Protein AF-A0A4U8Z153-F1 (afdb_monomer_lite)

Radius of gyration: 34.37 Å; chains: 1; bounding box: 46×78×87 Å

Sequence (154 aa):
MIINSCRAALLDENALLALLESGHVAGAALDVLEKEPAPLLGHPNVVCTPHLGASTKEAQENVALQIAEQMSDYLMRDAISNAVNFPLDHRGGSAEAEALHRPRRPPRLLRRAADRQQYQESVDHLRGRSRRAQDQGADGFYDRRAAAPTARRR

InterPro domains:
  IPR006140 D-isomer specific 2-hydroxyacid dehydrogenase, NAD-binding domain [PF02826] (1-53)
  IPR036291 NAD(P)-binding domain superfamily [SSF51735] (2-87)

pLDDT: mean 73.77, std 23.35, range [29.92, 98.0]

Structure (mmCIF, N/CA/C/O backbone):
data_AF-A0A4U8Z153-F1
#
_entry.id   AF-A0A4U8Z153-F1
#
loop_
_atom_site.group_PDB
_atom_site.id
_atom_site.type_symbol
_atom_site.label_atom_id
_atom_site.label_alt_id
_atom_site.label_comp_id
_atom_site.label_asym_id
_atom_site.label_entity_id
_atom_site.label_seq_id
_atom_site.pdbx_PDB_ins_code
_atom_site.Cartn_x
_atom_site.Cartn_y
_atom_site.Cartn_z
_atom_site.occupancy
_atom_site.B_iso_or_equiv
_atom_site.auth_seq_id
_atom_site.auth_comp_id
_atom_site.auth_asym_id
_atom_site.auth_atom_id
_atom_site.pdbx_PDB_model_num
ATOM 1 N N . MET A 1 1 ? -9.708 -9.600 12.885 1.00 90.50 1 MET A N 1
ATOM 2 C CA . MET A 1 1 ? -8.860 -8.428 12.580 1.00 90.50 1 MET A CA 1
ATOM 3 C C . MET A 1 1 ? -8.786 -8.278 11.072 1.00 90.50 1 MET A C 1
ATOM 5 O O . MET A 1 1 ? -8.747 -9.304 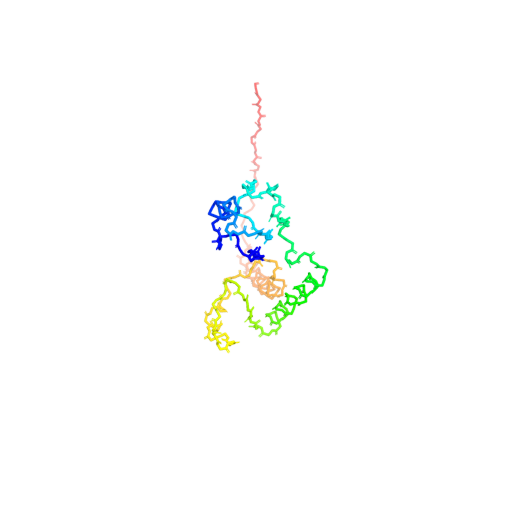10.402 1.00 90.50 1 MET A O 1
ATOM 9 N N . ILE A 1 2 ? -8.794 -7.050 10.556 1.00 96.88 2 ILE A N 1
ATOM 10 C CA . ILE A 1 2 ? -8.706 -6.748 9.116 1.00 96.88 2 ILE A CA 1
ATOM 11 C C . ILE A 1 2 ? -7.402 -5.993 8.833 1.00 96.88 2 ILE A C 1
ATOM 13 O O . ILE A 1 2 ? -7.025 -5.119 9.606 1.00 96.88 2 ILE A O 1
ATOM 17 N N . ILE A 1 3 ? -6.709 -6.328 7.742 1.00 96.81 3 ILE A N 1
ATOM 18 C CA . ILE A 1 3 ? -5.484 -5.637 7.315 1.00 96.81 3 ILE A CA 1
ATOM 19 C C . ILE A 1 3 ? -5.634 -5.246 5.846 1.00 96.81 3 ILE A C 1
ATOM 21 O O . ILE A 1 3 ? -5.916 -6.113 5.020 1.00 96.81 3 ILE A O 1
ATOM 25 N N . ASN A 1 4 ? -5.427 -3.970 5.514 1.00 95.88 4 ASN A N 1
ATOM 26 C CA . ASN A 1 4 ? -5.398 -3.502 4.128 1.00 95.88 4 ASN A CA 1
ATOM 27 C C . ASN A 1 4 ? -4.184 -2.602 3.881 1.00 95.88 4 ASN A C 1
ATOM 29 O O . ASN A 1 4 ? -4.104 -1.490 4.397 1.00 95.88 4 ASN A O 1
ATOM 33 N N . SER A 1 5 ? -3.264 -3.084 3.046 1.00 95.31 5 SER A N 1
ATOM 34 C CA . SER A 1 5 ? -2.086 -2.340 2.577 1.00 95.31 5 SER A CA 1
ATOM 35 C C . SER A 1 5 ? -2.029 -2.279 1.044 1.00 95.31 5 SER A C 1
ATOM 37 O O . SER A 1 5 ? -0.973 -2.113 0.446 1.00 95.31 5 SER A O 1
ATOM 39 N N . CYS A 1 6 ? -3.174 -2.474 0.383 1.00 93.81 6 CYS A N 1
ATOM 40 C CA . CYS A 1 6 ? -3.254 -2.570 -1.070 1.00 93.81 6 CYS A CA 1
ATOM 41 C C . CYS A 1 6 ? -3.888 -1.318 -1.682 1.00 93.81 6 CYS A C 1
ATOM 43 O O . CYS A 1 6 ? -3.192 -0.405 -2.111 1.00 93.81 6 CYS A O 1
ATOM 45 N N . ARG A 1 7 ? -5.223 -1.271 -1.762 1.00 94.44 7 ARG A N 1
ATOM 46 C CA . ARG A 1 7 ? -5.977 -0.143 -2.330 1.00 94.44 7 ARG A CA 1
ATOM 47 C C . ARG A 1 7 ? -7.111 0.229 -1.388 1.00 94.44 7 ARG A C 1
ATOM 49 O O . ARG A 1 7 ? -7.781 -0.660 -0.865 1.00 94.44 7 ARG A O 1
ATOM 56 N N . ALA A 1 8 ? -7.346 1.527 -1.223 1.00 92.56 8 ALA A N 1
ATOM 57 C CA . ALA A 1 8 ? -8.393 2.035 -0.342 1.00 92.56 8 ALA A CA 1
ATOM 58 C C . ALA A 1 8 ? -9.790 1.531 -0.739 1.00 92.56 8 ALA A C 1
ATOM 60 O O . ALA A 1 8 ? -10.495 0.960 0.082 1.00 92.56 8 ALA A O 1
ATOM 61 N N . ALA A 1 9 ? -10.121 1.597 -2.032 1.00 93.19 9 ALA A N 1
ATOM 62 C CA . ALA A 1 9 ? -11.432 1.225 -2.577 1.00 93.19 9 ALA A CA 1
ATOM 63 C C . ALA A 1 9 ? -11.830 -0.262 -2.417 1.00 93.19 9 ALA A C 1
ATOM 65 O O . ALA A 1 9 ? -12.896 -0.665 -2.871 1.00 93.19 9 ALA A O 1
ATOM 66 N N . LEU A 1 10 ? -10.975 -1.106 -1.827 1.00 94.31 10 LEU A N 1
ATOM 67 C CA . LEU A 1 10 ? -11.304 -2.506 -1.533 1.00 94.31 10 LEU A CA 1
ATOM 68 C C . LEU A 1 10 ? -12.152 -2.665 -0.266 1.00 94.31 10 LEU A C 1
ATOM 70 O O . LEU A 1 10 ? -12.644 -3.762 -0.007 1.00 94.31 10 LEU A O 1
ATOM 74 N N . LEU A 1 11 ? -12.279 -1.611 0.540 1.00 92.75 11 LEU A N 1
ATOM 75 C CA . LEU A 1 11 ? -12.916 -1.664 1.845 1.00 92.75 11 LEU A CA 1
ATOM 76 C C . LEU A 1 11 ? -13.878 -0.487 2.028 1.00 92.75 11 LEU A C 1
ATOM 78 O O . LEU A 1 11 ? -13.516 0.654 1.773 1.00 92.75 11 LEU A O 1
ATOM 82 N N . ASP A 1 12 ? -15.085 -0.771 2.519 1.00 94.31 12 ASP A N 1
ATOM 83 C CA . ASP A 1 12 ? -16.009 0.257 3.002 1.00 94.31 12 ASP A CA 1
ATOM 84 C C . ASP A 1 12 ? -15.617 0.650 4.435 1.00 94.31 12 ASP A C 1
ATOM 86 O O . ASP A 1 12 ? -15.795 -0.116 5.388 1.00 94.31 12 ASP A O 1
ATOM 90 N N . GLU A 1 13 ? -15.047 1.846 4.579 1.00 93.94 13 GLU A N 1
ATOM 91 C CA . GLU A 1 13 ? -14.543 2.359 5.855 1.00 93.94 13 GLU A CA 1
ATOM 92 C C . GLU A 1 13 ? -15.657 2.601 6.886 1.00 93.94 13 GLU A C 1
ATOM 94 O O . GLU A 1 13 ? -15.434 2.408 8.083 1.00 93.94 13 GLU A O 1
ATOM 99 N N . ASN A 1 14 ? -16.869 2.957 6.445 1.00 94.06 14 ASN A N 1
ATOM 100 C CA . ASN A 1 14 ? -18.003 3.176 7.346 1.00 94.06 14 ASN A CA 1
ATOM 101 C C . ASN A 1 14 ? -18.540 1.845 7.873 1.00 94.06 14 ASN A C 1
ATOM 103 O O . ASN A 1 14 ? -18.844 1.716 9.061 1.00 94.06 14 ASN A O 1
ATOM 107 N N . ALA A 1 15 ? -18.620 0.835 7.003 1.00 95.88 15 ALA A N 1
ATOM 108 C CA . ALA A 1 15 ? -18.993 -0.513 7.416 1.00 95.88 15 ALA A CA 1
ATOM 109 C C . ALA A 1 15 ? -17.963 -1.093 8.395 1.00 95.88 15 ALA A C 1
ATOM 111 O O . ALA A 1 15 ? -18.336 -1.678 9.413 1.00 95.88 15 ALA A O 1
ATOM 112 N N . LEU A 1 16 ? -16.667 -0.894 8.129 1.00 96.12 16 LEU A N 1
ATOM 113 C CA . LEU A 1 16 ? -15.609 -1.317 9.043 1.00 96.12 16 LEU A CA 1
ATOM 114 C C . LEU A 1 16 ? -15.722 -0.625 10.406 1.00 96.12 16 LEU A C 1
ATOM 116 O O . LEU A 1 16 ? -15.599 -1.302 11.426 1.00 96.12 16 LEU A O 1
ATOM 120 N N . LEU A 1 17 ? -15.991 0.683 10.438 1.00 95.94 17 LEU A N 1
ATOM 121 C CA . LEU A 1 17 ? -16.200 1.419 11.686 1.00 95.94 17 LEU A CA 1
ATOM 122 C C . LEU A 1 17 ? -17.353 0.818 12.503 1.00 95.94 17 LEU A C 1
ATOM 124 O O . LEU A 1 17 ? -17.160 0.479 13.667 1.00 95.94 17 LEU A O 1
ATOM 128 N N . ALA A 1 18 ? -18.512 0.581 11.882 1.00 96.94 18 ALA A N 1
ATOM 129 C CA . ALA A 1 18 ? -19.660 -0.022 12.564 1.00 96.94 18 ALA A CA 1
ATOM 130 C C . ALA A 1 18 ? -19.351 -1.431 13.116 1.00 96.94 18 ALA A C 1
ATOM 132 O O . ALA A 1 18 ? -19.807 -1.821 14.197 1.00 96.94 18 ALA A O 1
ATOM 133 N N . LEU A 1 19 ? -18.550 -2.218 12.394 1.00 97.56 19 LEU A N 1
ATOM 134 C CA . LEU A 1 19 ? -18.123 -3.547 12.839 1.00 97.56 19 LEU A CA 1
ATOM 135 C C . LEU A 1 19 ? -17.094 -3.499 13.977 1.00 97.56 19 LEU A C 1
ATOM 137 O O . LEU A 1 19 ? -17.079 -4.402 14.815 1.00 97.56 19 LEU A O 1
ATOM 141 N N . LEU A 1 20 ? -16.250 -2.468 14.020 1.00 97.31 20 LEU A N 1
ATOM 142 C CA . LEU A 1 20 ? -15.328 -2.216 15.129 1.00 97.31 20 LEU A CA 1
ATOM 143 C C . LEU A 1 20 ? -16.091 -1.791 16.389 1.00 97.31 20 LEU A C 1
ATOM 145 O O . LEU A 1 20 ? -15.850 -2.340 17.462 1.00 97.31 20 LEU A O 1
ATOM 149 N N . GLU A 1 21 ? -17.045 -0.871 16.252 1.00 96.31 21 GLU A N 1
ATOM 150 C CA . GLU A 1 21 ? -17.855 -0.358 17.364 1.00 96.31 21 GLU A CA 1
ATOM 151 C C . GLU A 1 21 ? -18.782 -1.425 17.958 1.00 96.31 21 GLU A C 1
ATOM 153 O O . GLU A 1 21 ? -18.932 -1.516 19.176 1.00 96.31 21 GLU A O 1
ATOM 158 N N . SER A 1 22 ? -19.363 -2.285 17.116 1.00 97.56 22 SER A N 1
ATOM 159 C CA . SER A 1 22 ? -20.161 -3.435 17.574 1.00 97.56 22 SER A CA 1
ATOM 160 C C . SER A 1 22 ? -19.321 -4.567 18.179 1.00 97.56 22 SER A C 1
ATOM 162 O O . SER A 1 22 ? -19.880 -5.527 18.710 1.00 97.56 22 SER A O 1
ATOM 164 N N . GLY A 1 23 ? -17.989 -4.490 18.092 1.00 96.25 23 GLY A N 1
ATOM 165 C CA . GLY A 1 23 ? -17.069 -5.523 18.568 1.00 96.25 23 GLY A CA 1
ATOM 166 C C . GLY A 1 23 ? -17.021 -6.784 17.698 1.00 96.25 23 GLY A C 1
ATOM 167 O O . GLY A 1 23 ? -16.337 -7.742 18.058 1.00 96.25 23 GLY A O 1
ATOM 168 N N . HIS A 1 24 ? -17.706 -6.805 16.549 1.00 97.81 24 HIS A N 1
ATOM 169 C CA . HIS A 1 24 ? -17.638 -7.919 15.597 1.00 97.81 24 HIS A CA 1
ATOM 170 C C . HIS A 1 24 ? -16.232 -8.055 14.995 1.00 97.81 24 HIS A C 1
ATOM 172 O O . HIS A 1 24 ? -15.717 -9.158 14.804 1.00 97.81 24 HIS A O 1
ATOM 178 N N . VAL A 1 25 ? -15.582 -6.919 14.729 1.00 97.56 25 VAL A N 1
ATOM 179 C CA . VAL A 1 25 ? -14.178 -6.849 14.331 1.00 97.56 25 VAL A CA 1
ATOM 180 C C . VAL A 1 25 ? -13.364 -6.356 15.520 1.00 97.56 25 VAL A C 1
ATOM 182 O O . VAL A 1 25 ? -13.524 -5.237 15.982 1.00 97.56 25 VAL A O 1
ATOM 185 N N . ALA A 1 26 ? -12.433 -7.187 15.988 1.00 97.00 26 ALA A N 1
ATOM 186 C CA . ALA A 1 26 ? -11.585 -6.851 17.135 1.00 97.00 26 ALA A CA 1
ATOM 187 C C . ALA A 1 26 ? -10.549 -5.736 16.862 1.00 97.00 26 ALA A C 1
ATOM 189 O O . ALA A 1 26 ? -9.965 -5.207 17.800 1.00 97.00 26 ALA A O 1
ATOM 190 N N . GLY A 1 27 ? -10.285 -5.399 15.596 1.00 97.81 27 GLY A N 1
ATOM 191 C CA . GLY A 1 27 ? -9.325 -4.358 15.217 1.00 97.81 27 GLY A CA 1
ATOM 192 C C . GLY A 1 27 ? -8.994 -4.336 13.726 1.00 97.81 27 GLY A C 1
ATOM 193 O O . GLY A 1 27 ? -9.313 -5.290 12.997 1.00 97.81 27 GLY A O 1
ATOM 194 N N . ALA A 1 28 ? -8.336 -3.263 13.284 1.00 97.69 28 ALA A N 1
ATOM 195 C CA . ALA A 1 28 ? -7.894 -3.089 11.903 1.00 97.69 28 ALA A CA 1
ATOM 196 C C . ALA A 1 28 ? -6.507 -2.431 11.781 1.00 97.69 28 ALA A C 1
ATOM 198 O O . ALA A 1 28 ? -6.116 -1.626 12.621 1.00 97.69 28 ALA A O 1
ATOM 199 N N . ALA A 1 29 ? -5.776 -2.762 10.715 1.00 96.75 29 ALA A N 1
ATOM 200 C CA . ALA A 1 29 ? -4.537 -2.092 10.324 1.00 96.75 29 ALA A CA 1
ATOM 201 C C . ALA A 1 29 ? -4.628 -1.641 8.858 1.00 96.75 29 ALA A C 1
ATOM 203 O O . ALA A 1 29 ? -4.816 -2.476 7.970 1.00 96.75 29 ALA A O 1
ATOM 204 N N . LEU A 1 30 ? -4.531 -0.336 8.606 1.00 95.50 30 LEU A N 1
ATOM 205 C CA . LEU A 1 30 ? -4.799 0.269 7.299 1.00 95.50 30 LEU A CA 1
ATOM 206 C C . LEU A 1 30 ? -3.629 1.159 6.865 1.00 95.50 30 LEU A C 1
ATOM 208 O O . LEU A 1 30 ? -3.280 2.107 7.559 1.00 95.50 30 LEU A O 1
ATOM 212 N N . ASP A 1 31 ? -3.039 0.875 5.708 1.00 95.06 31 ASP A N 1
ATOM 213 C CA . ASP A 1 31 ? -2.003 1.731 5.100 1.00 95.06 31 ASP A CA 1
ATOM 214 C C . ASP A 1 31 ? -2.578 2.677 4.035 1.00 95.06 31 ASP A C 1
ATOM 216 O O . ASP A 1 31 ? -1.939 3.633 3.610 1.00 95.06 31 ASP A O 1
ATOM 220 N N . VAL A 1 32 ? -3.795 2.390 3.574 1.00 93.88 32 VAL A N 1
ATOM 221 C CA . VAL A 1 32 ? -4.476 3.111 2.500 1.00 93.88 32 VAL A CA 1
ATOM 222 C C . VAL A 1 32 ? -5.878 3.495 2.957 1.00 93.88 32 VAL A C 1
ATOM 224 O O . VAL A 1 32 ? -6.613 2.655 3.476 1.00 93.88 32 VAL A O 1
ATOM 227 N N . LEU A 1 33 ? -6.233 4.760 2.747 1.00 92.50 33 LEU A N 1
ATOM 228 C CA . LEU A 1 33 ? -7.527 5.354 3.085 1.00 92.50 33 LEU A CA 1
ATOM 229 C C . LEU A 1 33 ? -8.089 6.056 1.846 1.00 92.50 33 LEU A C 1
ATOM 231 O O . LEU A 1 33 ? -7.328 6.564 1.019 1.00 92.50 33 LEU A O 1
ATOM 235 N N . GLU A 1 34 ? -9.408 6.051 1.673 1.00 89.19 34 GLU A N 1
ATOM 236 C CA . GLU A 1 34 ? -10.043 6.570 0.456 1.00 89.19 34 GLU A CA 1
ATOM 237 C C . GLU A 1 34 ? -10.059 8.099 0.443 1.00 89.19 34 GLU A C 1
ATOM 239 O O . GLU A 1 34 ? -9.801 8.731 -0.585 1.00 89.19 34 GLU A O 1
ATOM 244 N N . LYS A 1 35 ? -10.317 8.707 1.604 1.00 84.56 35 LYS A N 1
ATOM 245 C CA . LYS A 1 35 ? -10.304 10.156 1.785 1.00 84.56 35 LYS A CA 1
ATOM 246 C C . LYS A 1 35 ? -9.711 10.513 3.137 1.00 84.56 35 LYS A C 1
ATOM 248 O O . LYS A 1 35 ? -10.215 10.099 4.172 1.00 84.56 35 LYS A O 1
ATOM 253 N N . GLU A 1 36 ? -8.686 11.357 3.123 1.00 76.50 36 GLU A N 1
ATOM 254 C CA . GLU A 1 36 ? -8.084 11.890 4.344 1.00 76.50 36 GLU A CA 1
ATOM 255 C C . GLU A 1 36 ? -8.678 13.276 4.676 1.00 76.50 36 GLU A C 1
ATOM 257 O O . GLU A 1 36 ? -8.701 14.148 3.799 1.00 76.50 36 GLU A O 1
ATOM 262 N N . PRO A 1 37 ? -9.175 13.519 5.911 1.00 78.88 37 PRO A N 1
ATOM 263 C CA . PRO A 1 37 ? -9.200 12.611 7.064 1.00 78.88 37 PRO A CA 1
ATOM 264 C C . PRO A 1 37 ? -10.329 11.564 6.998 1.00 78.88 37 PRO A C 1
ATOM 266 O O . PRO A 1 37 ? -11.477 11.895 6.697 1.00 78.88 37 PRO A O 1
ATOM 269 N N . ALA A 1 38 ? -9.993 10.318 7.343 1.00 83.69 38 ALA A N 1
ATOM 270 C CA . ALA A 1 38 ? -10.913 9.184 7.396 1.00 83.69 38 ALA A CA 1
ATOM 271 C C . ALA A 1 38 ? -11.545 9.018 8.794 1.00 83.69 38 ALA A C 1
ATOM 273 O O . ALA A 1 38 ? -10.882 9.303 9.795 1.00 83.69 38 ALA A O 1
ATOM 274 N N . PRO A 1 39 ? -12.781 8.492 8.900 1.00 86.06 39 PRO A N 1
ATOM 275 C CA . PRO A 1 39 ? -13.483 8.311 10.177 1.00 86.06 39 PRO A CA 1
ATOM 276 C C . PRO A 1 39 ? -12.831 7.271 11.105 1.00 86.06 39 PRO A C 1
ATOM 278 O O . PRO A 1 39 ? -13.075 7.271 12.307 1.00 86.06 39 PRO A O 1
ATOM 281 N N . LEU A 1 40 ? -11.979 6.399 10.561 1.00 91.88 40 LEU A N 1
ATOM 282 C CA . LEU A 1 40 ? -11.244 5.373 11.307 1.00 91.88 40 LEU A CA 1
ATOM 283 C C . LEU A 1 40 ? -9.973 5.910 11.991 1.00 91.88 40 LEU A C 1
ATOM 285 O O . LEU A 1 40 ? -9.401 5.228 12.845 1.00 91.88 40 LEU A O 1
ATOM 289 N N . LEU A 1 41 ? -9.517 7.119 11.634 1.00 92.06 41 LEU A N 1
ATOM 290 C CA . LEU A 1 41 ? -8.331 7.727 12.237 1.00 92.06 41 LEU A CA 1
ATOM 291 C C . LEU A 1 41 ? -8.573 8.033 13.719 1.00 92.06 41 LEU A C 1
ATOM 293 O O . LEU A 1 41 ? -9.492 8.761 14.081 1.00 92.06 41 LEU A O 1
ATOM 297 N N . GLY A 1 42 ? -7.702 7.502 14.578 1.00 89.94 42 GLY A N 1
ATOM 298 C CA . GLY A 1 42 ? -7.766 7.705 16.027 1.00 89.94 42 GLY A CA 1
ATOM 299 C C . GLY A 1 42 ? -8.660 6.715 16.778 1.00 89.94 42 GLY A C 1
ATOM 300 O O . GLY A 1 42 ? -8.712 6.775 18.006 1.00 89.94 42 GLY A O 1
ATOM 301 N N . HIS A 1 43 ? -9.325 5.780 16.089 1.00 95.75 43 HIS A N 1
ATOM 302 C CA . HIS A 1 43 ? -10.051 4.704 16.761 1.00 95.75 43 HIS A CA 1
ATOM 303 C C . HIS A 1 43 ? -9.065 3.802 17.542 1.00 95.75 43 HIS A C 1
ATOM 305 O O . HIS A 1 43 ? -8.062 3.372 16.972 1.00 95.75 43 HIS A O 1
ATOM 311 N N . PRO A 1 44 ? -9.325 3.454 18.820 1.00 96.56 44 PRO A N 1
ATOM 312 C CA . PRO A 1 44 ? -8.342 2.790 19.692 1.00 96.56 44 PRO A CA 1
ATOM 313 C C . PRO A 1 44 ? -7.902 1.398 19.212 1.00 96.56 44 PRO A C 1
ATOM 315 O O . PRO A 1 44 ? -6.791 0.970 19.510 1.00 96.56 44 PRO A O 1
ATOM 318 N N . ASN A 1 45 ? -8.754 0.703 18.450 1.00 97.44 45 ASN A N 1
ATOM 319 C CA . ASN A 1 45 ? -8.452 -0.610 17.860 1.00 97.44 45 ASN A CA 1
ATOM 320 C C . ASN A 1 45 ? -8.006 -0.532 16.388 1.00 97.44 45 ASN A C 1
ATOM 322 O O . ASN A 1 45 ? -8.062 -1.538 15.676 1.00 97.44 45 ASN A O 1
ATOM 326 N N . VAL A 1 46 ? -7.629 0.655 15.902 1.00 96.94 46 VAL A N 1
ATOM 327 C CA . VAL A 1 46 ? -7.172 0.856 14.524 1.00 96.94 46 VAL A CA 1
ATOM 328 C C . VAL A 1 46 ? -5.762 1.430 14.513 1.00 96.94 46 VAL A C 1
ATOM 330 O O . VAL A 1 46 ? -5.475 2.431 15.163 1.00 96.94 46 VAL A O 1
ATOM 333 N N . VAL A 1 47 ? -4.886 0.806 13.730 1.00 96.00 47 VAL A N 1
ATOM 334 C CA . VAL A 1 47 ? -3.567 1.349 13.393 1.00 96.00 47 VAL A CA 1
ATOM 335 C C . VAL A 1 47 ? -3.606 1.827 11.949 1.00 96.00 47 VAL A C 1
ATOM 337 O O . VAL A 1 47 ? -3.889 1.034 11.053 1.00 96.00 47 VAL A O 1
ATOM 340 N N . CYS A 1 48 ? -3.296 3.101 11.720 1.00 94.25 48 CYS A N 1
ATOM 341 C CA . CYS A 1 48 ? -3.158 3.647 10.374 1.00 94.25 48 CYS A CA 1
ATOM 342 C C . CYS A 1 48 ? -1.707 4.039 10.094 1.00 94.25 48 CYS A C 1
ATOM 344 O O . CYS A 1 48 ? -1.065 4.677 10.932 1.00 94.25 48 CYS A O 1
ATOM 346 N N . THR A 1 49 ? -1.209 3.695 8.910 1.00 94.12 49 THR A N 1
ATOM 347 C CA . THR A 1 49 ? 0.084 4.154 8.390 1.00 94.12 49 THR A CA 1
ATOM 348 C C . THR A 1 49 ? -0.124 4.995 7.125 1.00 94.12 49 THR A C 1
ATOM 350 O O . THR A 1 49 ? -1.071 4.749 6.383 1.00 94.12 49 THR A O 1
ATOM 353 N N . PRO A 1 50 ? 0.706 6.027 6.881 1.00 92.56 50 PRO A N 1
ATOM 354 C CA . PRO A 1 50 ? 0.510 6.951 5.763 1.00 92.56 50 PRO A CA 1
ATOM 355 C C . PRO A 1 50 ? 1.095 6.399 4.451 1.00 92.56 50 PRO A C 1
ATOM 357 O O . PRO A 1 50 ? 2.118 6.892 3.978 1.00 92.56 50 PRO A O 1
ATOM 360 N N . HIS A 1 51 ? 0.465 5.373 3.872 1.00 92.94 51 HIS A N 1
ATOM 361 C CA . HIS A 1 51 ? 0.820 4.780 2.575 1.00 92.94 51 HIS A CA 1
ATOM 362 C C . HIS A 1 51 ? 2.316 4.438 2.449 1.00 92.94 51 HIS A C 1
ATOM 364 O O . HIS A 1 51 ? 3.036 4.901 1.560 1.00 92.94 51 HIS A O 1
ATOM 370 N N . LEU A 1 52 ? 2.801 3.629 3.387 1.00 92.88 52 LEU A N 1
ATOM 371 C CA . LEU A 1 52 ? 4.207 3.287 3.562 1.00 92.88 52 LEU A CA 1
ATOM 372 C C . LEU A 1 52 ? 4.602 1.925 2.983 1.00 92.88 52 LEU A C 1
ATOM 374 O O . LEU A 1 52 ? 5.776 1.569 3.079 1.00 92.88 52 LEU A O 1
ATOM 378 N N . GLY A 1 53 ? 3.686 1.178 2.357 1.00 87.75 53 GLY A N 1
ATOM 379 C CA . GLY A 1 53 ? 3.941 -0.188 1.878 1.00 87.75 53 GLY A CA 1
ATOM 380 C C . GLY A 1 53 ? 5.195 -0.372 1.005 1.00 87.75 53 GLY A C 1
ATOM 381 O O . GLY A 1 53 ? 5.822 -1.428 1.056 1.00 87.75 53 GLY A O 1
ATOM 382 N N . ALA A 1 54 ? 5.607 0.655 0.249 1.00 89.62 54 ALA A N 1
ATOM 383 C CA . ALA A 1 54 ? 6.822 0.649 -0.582 1.00 89.62 54 ALA A CA 1
ATOM 384 C C . ALA A 1 54 ? 7.893 1.671 -0.136 1.00 89.62 54 ALA A C 1
ATOM 386 O O . ALA A 1 54 ? 8.859 1.932 -0.860 1.00 89.62 54 ALA A O 1
ATOM 387 N N . SER A 1 55 ? 7.739 2.266 1.047 1.00 93.88 55 SER A N 1
ATOM 388 C CA . SER A 1 55 ? 8.574 3.366 1.548 1.00 93.88 55 SER A CA 1
ATOM 389 C C . SER A 1 55 ? 9.801 2.875 2.329 1.00 93.88 55 SER A C 1
ATOM 391 O O . SER A 1 55 ? 10.124 3.396 3.395 1.00 93.88 55 SER A O 1
ATOM 393 N N . THR A 1 56 ? 10.503 1.870 1.797 1.00 96.56 56 THR A N 1
ATOM 394 C CA . THR A 1 56 ? 11.775 1.360 2.342 1.00 96.56 56 THR A CA 1
ATOM 395 C C . THR A 1 56 ? 12.919 1.581 1.358 1.00 96.56 56 THR A C 1
ATOM 397 O O . THR A 1 56 ? 12.694 1.710 0.154 1.00 96.56 56 THR A O 1
ATOM 400 N N . LYS A 1 57 ? 14.165 1.630 1.848 1.00 97.19 57 LYS A N 1
ATOM 401 C CA . LYS A 1 57 ? 15.335 1.832 0.974 1.00 97.19 57 LYS A CA 1
ATOM 402 C C . LYS A 1 57 ? 15.470 0.694 -0.032 1.00 97.19 57 LYS A C 1
ATOM 404 O O . LYS A 1 57 ? 15.633 0.938 -1.219 1.00 97.19 57 LYS A O 1
ATOM 409 N N . GLU A 1 58 ? 15.295 -0.528 0.442 1.00 97.56 58 GLU A N 1
ATOM 410 C CA . GLU A 1 58 ? 15.381 -1.759 -0.333 1.00 97.56 58 GLU A CA 1
ATOM 411 C C . GLU A 1 58 ? 14.312 -1.797 -1.434 1.00 97.56 58 GLU A C 1
ATOM 413 O O . GLU A 1 58 ? 14.594 -2.186 -2.566 1.00 97.56 58 GLU A O 1
ATOM 418 N N . ALA A 1 59 ? 13.081 -1.355 -1.139 1.00 96.00 59 ALA A N 1
ATOM 419 C CA . ALA A 1 59 ? 12.021 -1.275 -2.141 1.00 96.00 59 ALA A CA 1
ATOM 420 C C . ALA A 1 59 ? 12.352 -0.241 -3.227 1.00 96.00 59 ALA A C 1
ATOM 422 O O . ALA A 1 59 ? 12.202 -0.532 -4.413 1.00 96.00 59 ALA A O 1
ATOM 423 N N . GLN A 1 60 ? 12.844 0.938 -2.837 1.00 97.00 60 GLN A N 1
ATOM 424 C CA . GLN A 1 60 ? 13.224 1.985 -3.788 1.00 97.00 60 GLN A CA 1
ATOM 425 C C . GLN A 1 60 ? 14.426 1.574 -4.654 1.00 97.00 60 GLN A C 1
ATOM 427 O O . GLN A 1 60 ? 14.419 1.830 -5.856 1.00 97.00 60 GLN A O 1
ATOM 432 N N . GLU A 1 61 ? 15.423 0.892 -4.084 1.00 97.69 61 GLU A N 1
ATOM 433 C CA . GLU A 1 61 ? 16.570 0.341 -4.820 1.00 97.69 61 GLU A CA 1
ATOM 434 C C . GLU A 1 61 ? 16.132 -0.707 -5.853 1.00 97.69 61 GLU A C 1
ATOM 436 O O . GLU A 1 61 ? 16.522 -0.627 -7.020 1.00 97.69 61 GLU A O 1
ATOM 441 N N . ASN A 1 62 ? 15.260 -1.639 -5.458 1.00 97.50 62 ASN A N 1
ATOM 442 C CA . ASN A 1 62 ? 14.735 -2.664 -6.361 1.00 97.50 62 ASN A CA 1
ATOM 443 C C . ASN A 1 62 ? 13.909 -2.059 -7.505 1.00 97.50 62 ASN A C 1
ATOM 445 O O . ASN A 1 62 ? 14.082 -2.447 -8.660 1.00 97.50 62 ASN A O 1
ATOM 449 N N . VAL A 1 63 ? 13.039 -1.086 -7.209 1.00 96.69 63 VAL A N 1
ATOM 450 C CA . VAL A 1 63 ? 12.257 -0.381 -8.237 1.00 96.69 63 VAL A CA 1
ATOM 451 C C . VAL A 1 63 ? 13.179 0.386 -9.186 1.00 96.69 63 VAL A C 1
ATOM 453 O O . VAL A 1 63 ? 12.993 0.322 -10.400 1.00 96.69 63 VAL A O 1
ATOM 456 N N . ALA A 1 64 ? 14.199 1.074 -8.667 1.00 97.25 64 ALA A N 1
ATOM 457 C CA . ALA A 1 64 ? 15.150 1.808 -9.496 1.00 97.25 64 ALA A CA 1
ATOM 458 C C . ALA A 1 64 ? 15.900 0.884 -10.468 1.00 97.25 64 ALA A C 1
ATOM 460 O O . ALA A 1 64 ? 16.009 1.212 -11.652 1.00 97.25 64 ALA A O 1
ATOM 461 N N . LEU A 1 65 ? 16.363 -0.278 -9.992 1.00 98.00 65 LEU A N 1
ATOM 462 C CA . LEU A 1 65 ? 17.021 -1.282 -10.829 1.00 98.00 65 LEU A CA 1
ATOM 463 C C . LEU A 1 65 ? 16.082 -1.786 -11.934 1.00 98.00 65 LEU A C 1
ATOM 465 O O . LEU A 1 65 ? 16.438 -1.729 -13.108 1.00 98.00 65 LEU A O 1
ATOM 469 N N . GLN A 1 66 ? 14.862 -2.197 -11.573 1.00 97.06 66 GLN A N 1
ATOM 470 C CA . GLN A 1 66 ? 13.882 -2.727 -12.528 1.00 97.06 66 GLN A CA 1
ATOM 471 C C . GLN A 1 66 ? 13.537 -1.719 -13.628 1.00 97.06 66 GLN A C 1
ATOM 473 O O . GLN A 1 66 ? 13.461 -2.079 -14.802 1.00 97.06 66 GLN A O 1
ATOM 478 N N . ILE A 1 67 ? 13.348 -0.444 -13.275 1.00 97.06 67 ILE A N 1
ATOM 479 C CA . ILE A 1 67 ? 13.067 0.600 -14.266 1.00 97.06 67 ILE A CA 1
ATOM 480 C C . ILE A 1 67 ? 14.292 0.859 -15.148 1.00 97.06 67 ILE A C 1
ATOM 482 O O . ILE A 1 67 ? 14.143 1.007 -16.360 1.00 97.06 67 ILE A O 1
ATOM 486 N N . ALA A 1 68 ? 15.502 0.884 -14.582 1.00 97.69 68 ALA A N 1
ATOM 487 C CA . ALA A 1 68 ? 16.725 1.058 -15.364 1.00 97.69 68 ALA A CA 1
ATOM 488 C C . ALA A 1 68 ? 16.922 -0.080 -16.382 1.00 97.69 68 ALA A C 1
ATOM 490 O O . ALA A 1 68 ? 17.261 0.184 -17.538 1.00 97.69 68 ALA A O 1
ATOM 491 N N . GLU A 1 69 ? 16.654 -1.323 -15.981 1.00 96.56 69 GLU A N 1
ATOM 492 C CA . GLU A 1 69 ? 16.692 -2.497 -16.858 1.00 96.56 69 GLU A CA 1
ATOM 493 C C . GLU A 1 69 ? 15.651 -2.397 -17.977 1.00 96.56 69 GLU A C 1
ATOM 495 O O . GLU A 1 69 ? 16.014 -2.489 -19.148 1.00 96.56 69 GLU A O 1
ATOM 500 N N . GLN A 1 70 ? 14.391 -2.086 -17.649 1.00 95.19 70 GLN A N 1
ATOM 501 C CA . GLN A 1 70 ? 13.322 -1.923 -18.645 1.00 95.19 70 GLN A CA 1
ATOM 502 C C . GLN A 1 70 ? 13.621 -0.804 -19.657 1.00 95.19 70 GLN A C 1
ATOM 504 O O . GLN A 1 70 ? 13.352 -0.954 -20.849 1.00 95.19 70 GLN A O 1
ATOM 509 N N . MET A 1 71 ? 14.208 0.312 -19.210 1.00 96.12 71 MET A N 1
ATOM 510 C CA . MET A 1 71 ? 14.628 1.394 -20.109 1.00 96.12 71 MET A CA 1
ATOM 511 C C . MET A 1 71 ? 15.791 0.968 -21.015 1.00 96.12 71 MET A C 1
ATOM 513 O O . MET A 1 71 ? 15.792 1.292 -22.203 1.00 96.12 71 MET A O 1
ATOM 517 N N . SER A 1 72 ? 16.775 0.247 -20.470 1.00 95.62 72 SER A N 1
ATOM 518 C CA . SER A 1 72 ? 17.916 -0.278 -21.230 1.00 95.62 72 SER A CA 1
ATOM 519 C C . SER A 1 72 ? 17.467 -1.270 -22.306 1.00 95.62 72 SER A C 1
ATOM 521 O O . SER A 1 72 ? 17.869 -1.156 -23.466 1.00 95.62 72 SER A O 1
ATOM 523 N N . ASP A 1 73 ? 16.579 -2.196 -21.945 1.00 90.69 73 ASP A N 1
ATOM 524 C CA . ASP A 1 73 ? 16.023 -3.199 -22.850 1.00 90.69 73 ASP A CA 1
ATOM 525 C C . ASP A 1 73 ? 15.274 -2.568 -24.022 1.00 90.69 73 ASP A C 1
ATOM 527 O O . ASP A 1 73 ? 15.504 -2.945 -25.174 1.00 90.69 73 ASP A O 1
ATOM 531 N N . TYR A 1 74 ? 14.460 -1.545 -23.764 1.00 90.06 74 TYR A N 1
ATOM 532 C CA . TYR A 1 74 ? 13.789 -0.820 -24.836 1.00 90.06 74 TYR A CA 1
ATOM 533 C C . TYR A 1 74 ? 14.788 -0.101 -25.754 1.00 90.06 74 TYR A C 1
ATOM 535 O O . TYR A 1 74 ? 14.753 -0.271 -26.970 1.00 90.06 74 TYR A O 1
ATOM 543 N N . LEU A 1 75 ? 15.722 0.672 -25.193 1.00 91.94 75 LEU A N 1
ATOM 544 C CA . LEU A 1 75 ? 16.632 1.501 -25.991 1.00 91.94 75 LEU A CA 1
ATOM 545 C C . LEU A 1 75 ? 17.635 0.691 -26.820 1.00 91.94 75 LEU A C 1
ATOM 547 O O . LEU A 1 75 ? 18.056 1.149 -27.882 1.00 91.94 75 LEU A O 1
ATOM 551 N N . MET A 1 76 ? 18.039 -0.482 -26.332 1.00 91.81 76 MET A N 1
ATOM 552 C CA . MET A 1 76 ? 19.083 -1.291 -26.963 1.00 91.81 76 MET A CA 1
ATOM 553 C C . MET A 1 76 ? 18.531 -2.446 -27.796 1.00 91.81 76 MET A C 1
ATOM 555 O O . MET A 1 76 ? 19.211 -2.905 -28.714 1.00 91.81 76 MET A O 1
ATOM 559 N N . ARG A 1 77 ? 17.344 -2.957 -27.452 1.00 85.62 77 ARG A N 1
ATOM 560 C CA . ARG A 1 77 ? 16.795 -4.203 -28.012 1.00 85.62 77 ARG A CA 1
ATOM 561 C C . ARG A 1 77 ? 15.364 -4.060 -28.530 1.00 85.62 77 ARG A C 1
ATOM 563 O O . ARG A 1 77 ? 14.818 -5.052 -28.998 1.00 85.62 77 ARG A O 1
ATOM 570 N N . ASP A 1 78 ? 14.764 -2.871 -28.426 1.00 85.62 78 ASP A N 1
ATOM 571 C CA . ASP A 1 78 ? 13.337 -2.621 -28.693 1.00 85.62 78 ASP A CA 1
ATOM 572 C C . ASP A 1 78 ? 12.411 -3.570 -27.898 1.00 85.62 78 ASP A C 1
ATOM 574 O O . ASP A 1 78 ? 11.285 -3.874 -28.291 1.00 85.62 78 ASP A O 1
ATOM 578 N N . ALA A 1 79 ? 12.904 -4.069 -26.758 1.00 87.00 79 ALA A N 1
ATOM 579 C CA . ALA A 1 79 ? 12.186 -4.996 -25.900 1.00 87.00 79 ALA A CA 1
ATOM 580 C C . ALA A 1 79 ? 11.374 -4.208 -24.867 1.00 87.00 79 ALA A C 1
ATOM 582 O O . ALA A 1 79 ? 11.925 -3.509 -24.019 1.00 87.00 79 ALA A O 1
ATOM 583 N N . ILE A 1 80 ? 10.047 -4.323 -24.945 1.00 89.62 80 ILE A N 1
ATOM 584 C CA . ILE A 1 80 ? 9.110 -3.634 -24.053 1.00 89.62 80 ILE A CA 1
ATOM 585 C C . ILE A 1 80 ? 8.480 -4.665 -23.121 1.00 89.62 80 ILE A C 1
ATOM 587 O O . ILE A 1 80 ? 7.872 -5.635 -23.571 1.00 89.62 80 ILE A O 1
ATOM 591 N N . SER A 1 81 ? 8.579 -4.430 -21.816 1.00 89.38 81 SER A N 1
ATOM 592 C CA . SER A 1 81 ? 7.925 -5.238 -20.786 1.00 89.38 81 SER A CA 1
ATOM 593 C C . SER A 1 81 ? 7.238 -4.324 -19.773 1.00 89.38 81 SER A C 1
ATOM 595 O O . SER A 1 81 ? 7.675 -3.194 -19.568 1.00 89.38 81 SER A O 1
ATOM 597 N N . ASN A 1 82 ? 6.132 -4.789 -19.180 1.00 91.56 82 ASN A N 1
ATOM 598 C CA . ASN A 1 82 ? 5.388 -4.092 -18.116 1.00 91.56 82 ASN A CA 1
ATOM 599 C C . ASN A 1 82 ? 4.985 -2.632 -18.418 1.00 91.56 82 ASN A C 1
ATOM 601 O O . ASN A 1 82 ? 4.676 -1.864 -17.507 1.00 91.56 82 ASN A O 1
ATOM 605 N N . ALA A 1 83 ? 4.960 -2.240 -19.693 1.00 91.94 83 ALA A N 1
ATOM 606 C CA . ALA A 1 83 ? 4.530 -0.918 -20.109 1.00 91.94 83 ALA A CA 1
ATOM 607 C C . ALA A 1 83 ? 3.041 -0.724 -19.804 1.00 91.94 83 ALA A C 1
ATOM 609 O O . ALA A 1 83 ? 2.180 -1.446 -20.300 1.00 91.94 83 ALA A O 1
ATOM 610 N N . VAL A 1 84 ? 2.738 0.295 -19.004 1.00 93.00 84 VAL A N 1
ATOM 611 C CA . VAL A 1 84 ? 1.375 0.571 -18.520 1.00 93.00 84 VAL A CA 1
ATOM 612 C C . VAL A 1 84 ? 0.458 1.189 -19.581 1.00 93.00 84 VAL A C 1
ATOM 614 O O . VAL A 1 84 ? -0.747 1.297 -19.375 1.00 93.00 84 VAL A O 1
ATOM 617 N N . ASN A 1 85 ? 1.022 1.626 -20.706 1.00 92.75 85 ASN A N 1
ATOM 618 C CA . ASN A 1 85 ? 0.332 2.363 -21.765 1.00 92.75 85 ASN A CA 1
ATOM 619 C C . ASN A 1 85 ? 0.688 1.874 -23.182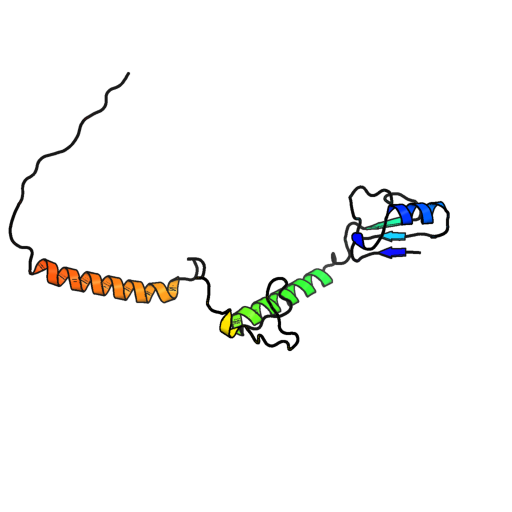 1.00 92.75 85 ASN A C 1
ATOM 621 O O . ASN A 1 85 ? 0.466 2.606 -24.147 1.00 92.75 85 ASN A O 1
ATOM 625 N N . PHE A 1 86 ? 1.248 0.667 -23.311 1.00 86.31 86 PHE A N 1
ATOM 626 C CA . PHE A 1 86 ? 1.611 0.067 -24.595 1.00 86.31 86 PHE A CA 1
ATOM 627 C C . PHE A 1 86 ? 0.897 -1.283 -24.763 1.00 86.31 86 PHE A C 1
ATOM 629 O O . PHE A 1 86 ? 0.807 -2.030 -23.787 1.00 86.31 86 PHE A O 1
ATOM 636 N N . PRO A 1 87 ? 0.380 -1.620 -25.959 1.00 84.19 87 PRO A N 1
ATOM 637 C CA . PRO A 1 87 ? -0.207 -2.932 -26.197 1.00 84.19 87 PRO A CA 1
ATOM 638 C C . PRO A 1 87 ? 0.880 -4.011 -26.124 1.00 84.19 87 PRO A C 1
ATOM 640 O O . PRO A 1 87 ? 1.802 -4.039 -26.937 1.00 84.19 87 PRO A O 1
ATOM 643 N N . LEU A 1 88 ? 0.780 -4.896 -25.134 1.00 73.38 88 LEU A N 1
ATOM 644 C CA . LEU A 1 88 ? 1.681 -6.036 -24.972 1.00 73.38 88 LEU A CA 1
ATOM 645 C C . LEU A 1 88 ? 0.956 -7.322 -25.369 1.00 73.38 88 LEU A C 1
ATOM 647 O O . LEU A 1 88 ? -0.178 -7.556 -24.952 1.00 73.38 88 LEU A O 1
ATOM 651 N N . ASP A 1 89 ? 1.622 -8.174 -26.145 1.00 69.31 89 ASP A N 1
ATOM 652 C CA . ASP A 1 89 ? 1.170 -9.547 -26.361 1.00 69.31 89 ASP A CA 1
ATOM 653 C C . ASP A 1 89 ? 1.532 -10.387 -25.120 1.00 69.31 89 ASP A C 1
ATOM 655 O O . ASP A 1 89 ? 2.667 -10.353 -24.639 1.00 69.31 89 ASP A O 1
ATOM 659 N N . HIS A 1 90 ? 0.590 -11.191 -24.622 1.00 64.75 90 HIS A N 1
ATOM 660 C CA . HIS A 1 90 ? 0.787 -12.166 -23.538 1.00 64.75 90 HIS A CA 1
ATOM 661 C C . HIS A 1 90 ? 1.938 -13.164 -23.780 1.00 64.75 90 HIS A C 1
ATOM 663 O O . HIS A 1 90 ? 2.388 -13.819 -22.842 1.00 64.75 90 HIS A O 1
ATOM 669 N N . ARG A 1 91 ? 2.436 -13.277 -25.018 1.00 55.97 91 ARG A N 1
ATOM 670 C CA . ARG A 1 91 ? 3.609 -14.090 -25.376 1.00 55.97 91 ARG A CA 1
ATOM 671 C C . ARG A 1 91 ? 4.958 -13.397 -25.161 1.00 55.97 91 ARG A C 1
ATOM 673 O O . ARG A 1 91 ? 5.984 -13.983 -25.491 1.00 55.97 91 ARG A O 1
ATOM 680 N N . GLY A 1 92 ? 4.979 -12.172 -24.630 1.00 49.50 92 GLY A N 1
ATOM 681 C CA . GLY A 1 92 ? 6.217 -11.437 -24.336 1.00 49.50 92 GLY A CA 1
ATOM 682 C C . GLY A 1 92 ? 7.007 -11.004 -25.578 1.00 49.50 92 GLY A C 1
ATOM 683 O O . GLY A 1 92 ? 8.103 -10.470 -25.451 1.00 49.50 92 GLY A O 1
ATOM 684 N N . GLY A 1 93 ? 6.459 -11.224 -26.774 1.00 52.25 93 GLY A N 1
ATOM 685 C CA . GLY A 1 93 ? 6.984 -10.724 -28.036 1.00 52.25 93 GLY A CA 1
ATOM 686 C C . GLY A 1 93 ? 6.064 -9.638 -28.560 1.00 52.25 93 GLY A C 1
ATOM 687 O O . GLY A 1 93 ? 4.849 -9.784 -28.538 1.00 52.25 93 GLY A O 1
ATOM 688 N N . SER A 1 94 ? 6.626 -8.541 -29.037 1.00 48.62 94 SER A N 1
ATOM 689 C CA . SER A 1 94 ? 5.882 -7.442 -29.630 1.00 48.62 94 SER A CA 1
ATOM 690 C C . SER A 1 94 ? 5.306 -7.834 -31.000 1.00 48.62 94 SER A C 1
ATOM 692 O O . SER A 1 94 ? 5.758 -7.373 -32.042 1.00 48.62 94 SER A O 1
ATOM 694 N N . ALA A 1 95 ? 4.275 -8.683 -31.018 1.00 47.62 95 ALA A N 1
ATOM 695 C CA . ALA A 1 95 ? 3.644 -9.168 -32.249 1.00 47.62 95 ALA A CA 1
ATOM 696 C C . ALA A 1 95 ? 3.002 -8.048 -33.105 1.00 47.62 95 ALA A C 1
ATOM 698 O O . ALA A 1 95 ? 2.616 -8.294 -34.243 1.00 47.62 95 ALA A O 1
ATOM 699 N N . GLU A 1 96 ? 2.952 -6.807 -32.603 1.00 45.25 96 GLU A N 1
ATOM 700 C CA . GLU A 1 96 ? 2.537 -5.607 -33.345 1.00 45.25 96 GLU A CA 1
ATOM 701 C C . GLU A 1 96 ? 3.568 -4.454 -33.329 1.00 45.25 96 GLU A C 1
ATOM 703 O O . GLU A 1 96 ? 3.271 -3.370 -33.844 1.00 45.25 96 GLU A O 1
ATOM 708 N N . ALA A 1 97 ? 4.792 -4.644 -32.802 1.00 46.94 97 ALA A N 1
ATOM 709 C CA . ALA A 1 97 ? 5.807 -3.578 -32.843 1.00 46.94 97 ALA A CA 1
ATOM 710 C C . ALA A 1 97 ? 6.128 -3.168 -34.280 1.00 46.94 97 ALA A C 1
ATOM 712 O O . ALA A 1 97 ? 6.238 -1.982 -34.558 1.00 46.94 97 ALA A O 1
ATOM 713 N N . GLU A 1 98 ? 6.171 -4.101 -35.227 1.00 44.25 98 GLU A N 1
ATOM 714 C CA . GLU A 1 98 ? 6.556 -3.785 -36.606 1.00 44.25 98 GLU A CA 1
ATOM 715 C C . GLU A 1 98 ? 5.563 -2.842 -37.322 1.00 44.25 98 GLU A C 1
ATOM 717 O O . GLU A 1 98 ? 5.957 -2.065 -38.192 1.00 44.25 98 GLU A O 1
ATOM 722 N N . ALA A 1 99 ? 4.286 -2.828 -36.914 1.00 44.88 99 ALA A N 1
ATOM 723 C CA . ALA A 1 99 ? 3.256 -1.968 -37.505 1.00 44.88 99 ALA A CA 1
ATOM 724 C C . ALA A 1 99 ? 3.087 -0.616 -36.779 1.00 44.88 99 ALA A C 1
ATOM 726 O O . ALA A 1 99 ? 2.715 0.380 -37.411 1.00 44.88 99 ALA A O 1
ATOM 727 N N . LEU A 1 100 ? 3.381 -0.553 -35.472 1.00 47.59 100 LEU A N 1
ATOM 728 C CA . LEU A 1 100 ? 3.277 0.672 -34.665 1.00 47.59 100 LEU A CA 1
ATOM 729 C C . LEU A 1 100 ? 4.609 1.440 -34.546 1.00 47.59 100 LEU A C 1
ATOM 731 O O . LEU A 1 100 ? 4.595 2.638 -34.258 1.00 47.59 100 LEU A O 1
ATOM 735 N N . HIS A 1 101 ? 5.746 0.814 -34.877 1.00 48.66 101 HIS A N 1
ATOM 736 C CA . HIS A 1 101 ? 7.075 1.435 -35.002 1.00 48.66 101 HIS A CA 1
ATOM 737 C C . HIS A 1 101 ? 7.209 2.286 -36.282 1.00 48.66 101 HIS A C 1
ATOM 739 O O . HIS A 1 101 ? 8.276 2.416 -36.879 1.00 48.66 101 HIS A O 1
ATOM 745 N N . ARG A 1 102 ? 6.118 2.929 -36.720 1.00 45.41 102 ARG A N 1
ATOM 746 C CA . ARG A 1 102 ? 6.209 4.102 -37.586 1.00 45.41 102 ARG A CA 1
ATOM 747 C C . ARG A 1 102 ? 6.328 5.308 -36.656 1.00 45.41 102 ARG A C 1
ATOM 749 O O . ARG A 1 102 ? 5.303 5.772 -36.152 1.00 45.41 102 ARG A O 1
ATOM 756 N N . PRO A 1 103 ? 7.536 5.835 -36.388 1.00 44.53 103 PRO A N 1
ATOM 757 C CA . PRO A 1 103 ? 7.686 6.933 -35.450 1.00 44.53 103 PRO A CA 1
ATOM 758 C C . PRO A 1 103 ? 6.813 8.107 -35.901 1.00 44.53 103 PRO A C 1
ATOM 760 O O . PRO A 1 103 ? 7.021 8.691 -36.971 1.00 44.53 103 PRO A O 1
ATOM 763 N N . ARG A 1 104 ? 5.844 8.510 -35.068 1.00 54.66 104 ARG A N 1
ATOM 764 C CA . ARG A 1 104 ? 5.367 9.894 -35.113 1.00 54.66 104 ARG A CA 1
ATOM 765 C C . ARG A 1 104 ? 6.583 10.742 -34.748 1.00 54.66 104 ARG A C 1
ATOM 767 O O . ARG A 1 104 ? 6.997 10.744 -33.600 1.00 54.66 104 ARG A O 1
ATOM 774 N N . ARG A 1 105 ? 7.193 11.329 -35.787 1.00 40.41 105 ARG A N 1
ATOM 775 C CA . ARG A 1 105 ? 8.399 12.182 -35.820 1.00 40.41 105 ARG A CA 1
ATOM 776 C C . ARG A 1 105 ? 8.981 12.510 -34.428 1.00 40.41 105 ARG A C 1
ATOM 778 O O . ARG A 1 105 ? 8.309 13.214 -33.675 1.00 40.41 105 ARG A O 1
ATOM 785 N N . PRO A 1 106 ? 10.226 12.105 -34.109 1.00 40.22 106 PRO A N 1
ATOM 786 C CA . PRO A 1 106 ? 10.809 12.389 -32.800 1.00 40.22 10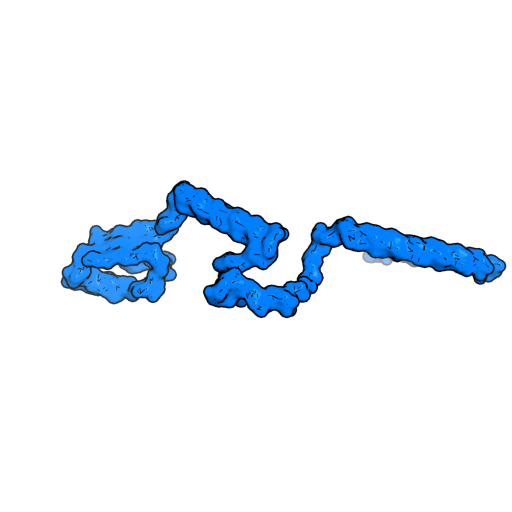6 PRO A CA 1
ATOM 787 C C . PRO A 1 106 ? 10.876 13.907 -32.531 1.00 40.22 106 PRO A C 1
ATOM 789 O O . PRO A 1 106 ? 11.053 14.690 -33.477 1.00 40.22 106 PRO A O 1
ATOM 792 N N . PRO A 1 107 ? 10.753 14.352 -31.261 1.00 45.50 107 PRO A N 1
ATOM 793 C CA . PRO A 1 107 ? 10.941 15.749 -30.884 1.00 45.50 107 PRO A CA 1
ATOM 794 C C . PRO A 1 107 ? 12.296 16.271 -31.377 1.00 45.50 107 PRO A C 1
ATOM 796 O O . PRO A 1 107 ? 13.300 15.559 -31.343 1.00 45.50 107 PRO A O 1
ATOM 799 N N . ARG A 1 108 ? 12.324 17.535 -31.825 1.00 47.28 108 ARG A N 1
ATOM 800 C CA . ARG A 1 108 ? 13.413 18.188 -32.591 1.00 47.28 108 ARG A CA 1
ATOM 801 C C . ARG A 1 108 ? 14.836 18.076 -32.005 1.00 47.28 108 ARG A C 1
ATOM 803 O O . ARG A 1 108 ? 15.790 18.408 -32.698 1.00 47.28 108 ARG A O 1
ATOM 810 N N . LEU A 1 109 ? 15.001 17.625 -30.764 1.00 45.19 109 LEU A N 1
ATOM 811 C CA . LEU A 1 109 ? 16.287 17.537 -30.069 1.00 45.19 109 LEU A CA 1
ATOM 812 C C . LEU A 1 109 ? 17.151 16.330 -30.480 1.00 45.19 109 LEU A C 1
ATOM 814 O O . LEU A 1 109 ? 18.372 16.417 -30.382 1.00 45.19 10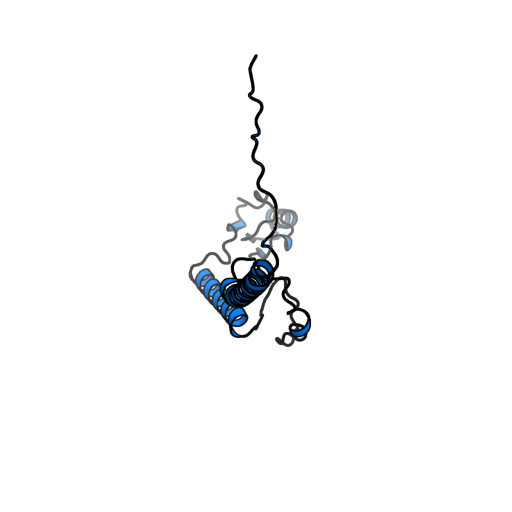9 LEU A O 1
ATOM 818 N N . LEU A 1 110 ? 16.567 15.259 -31.031 1.00 41.94 110 LEU A N 1
ATOM 819 C CA . LEU A 1 110 ? 17.308 14.068 -31.495 1.00 41.94 110 LEU A CA 1
ATOM 820 C C . LEU A 1 110 ? 17.671 14.101 -32.994 1.00 41.94 110 LEU A C 1
ATOM 822 O O . LEU A 1 110 ? 17.957 13.076 -33.605 1.00 41.94 110 LEU A O 1
ATOM 826 N N . ARG A 1 111 ? 17.678 15.285 -33.618 1.00 42.31 111 ARG A N 1
ATOM 827 C CA . ARG A 1 111 ? 17.848 15.446 -35.075 1.00 42.31 111 ARG A CA 1
ATOM 828 C C . ARG A 1 111 ? 19.283 15.716 -35.551 1.00 42.31 111 ARG A C 1
ATOM 830 O O . ARG A 1 111 ? 19.492 15.977 -36.726 1.00 42.31 111 ARG A O 1
ATOM 837 N N . ARG A 1 112 ? 20.301 15.658 -34.684 1.00 45.38 112 ARG A N 1
ATOM 838 C CA . ARG A 1 112 ? 21.648 16.186 -35.011 1.00 45.38 112 ARG A CA 1
ATOM 839 C C . ARG A 1 112 ? 22.504 15.351 -35.977 1.00 45.38 112 ARG A C 1
ATOM 841 O O . ARG A 1 112 ? 23.456 15.900 -36.530 1.00 45.38 112 ARG A O 1
ATOM 848 N N . ALA A 1 113 ? 22.204 14.070 -36.191 1.00 50.22 113 ALA A N 1
ATOM 849 C CA . ALA A 1 113 ? 22.960 13.237 -37.135 1.00 50.22 113 ALA A CA 1
ATOM 850 C C . ALA A 1 113 ? 22.354 13.273 -38.550 1.00 50.22 113 ALA A C 1
ATOM 852 O O . ALA A 1 113 ? 23.063 13.554 -39.512 1.00 50.22 113 ALA A O 1
ATOM 853 N N . ALA A 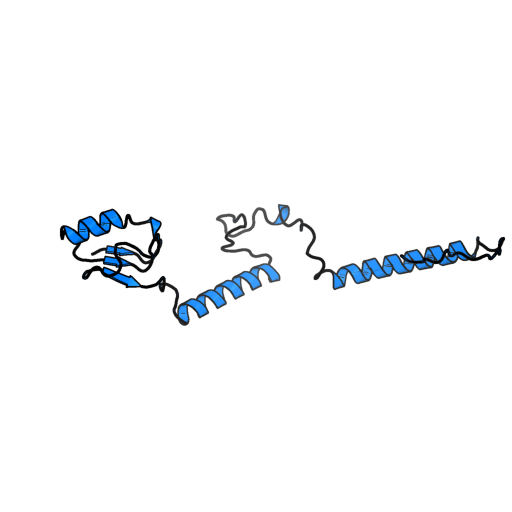1 114 ? 21.034 13.094 -38.662 1.00 50.81 114 ALA A N 1
ATOM 854 C CA . ALA A 1 114 ? 20.323 13.098 -39.942 1.00 50.81 114 ALA A CA 1
ATOM 855 C C . ALA A 1 114 ? 20.192 14.503 -40.567 1.00 50.81 114 ALA A C 1
ATOM 857 O O . ALA A 1 114 ? 20.324 14.638 -41.782 1.00 50.81 114 ALA A O 1
ATOM 858 N N . ASP A 1 115 ? 20.034 15.567 -39.760 1.00 53.84 115 ASP A N 1
ATOM 859 C CA . ASP A 1 115 ? 19.975 16.940 -40.293 1.00 53.84 115 ASP A CA 1
ATOM 860 C C . ASP A 1 115 ? 21.302 17.360 -40.942 1.00 53.84 115 ASP A C 1
ATOM 862 O O . ASP A 1 115 ? 21.298 18.232 -41.802 1.00 53.84 115 ASP A O 1
ATOM 866 N N . ARG A 1 116 ? 22.446 16.763 -40.576 1.00 54.97 116 ARG A N 1
ATOM 867 C CA . ARG A 1 116 ? 23.750 17.198 -41.099 1.00 54.97 116 ARG A CA 1
ATOM 868 C C . ARG A 1 116 ? 23.922 16.833 -42.574 1.00 54.97 116 ARG A C 1
ATOM 870 O O . ARG A 1 116 ? 24.414 17.650 -43.342 1.00 54.97 116 ARG A O 1
ATOM 877 N N . GLN A 1 117 ? 23.470 15.647 -42.971 1.00 52.62 117 GLN A N 1
ATOM 878 C CA . GLN A 1 117 ? 23.536 15.184 -44.357 1.00 52.62 117 GLN A CA 1
ATOM 879 C C . GLN A 1 117 ? 22.504 15.918 -45.226 1.00 52.62 117 GLN A C 1
ATOM 881 O O . GLN A 1 117 ? 22.839 16.447 -46.281 1.00 52.62 117 GLN A O 1
ATOM 886 N N . GLN A 1 118 ? 21.288 16.086 -44.701 1.00 54.50 118 GLN A N 1
ATOM 887 C CA . GLN A 1 118 ? 20.200 16.789 -45.381 1.00 54.50 118 GLN A CA 1
ATOM 888 C C . GLN A 1 118 ? 20.462 18.305 -45.518 1.00 54.50 118 GLN A C 1
ATOM 890 O O . GLN A 1 118 ? 20.094 18.926 -46.519 1.00 54.50 118 GLN A O 1
ATOM 895 N N . TYR A 1 119 ? 21.145 18.911 -44.541 1.00 54.22 119 TYR A N 1
ATOM 896 C CA . TYR A 1 119 ? 21.641 20.286 -44.612 1.00 54.22 119 TYR A CA 1
ATOM 897 C C . TYR A 1 119 ? 22.769 20.424 -45.636 1.00 54.22 119 TYR A C 1
ATOM 899 O O . TYR A 1 119 ? 22.749 21.366 -46.426 1.00 54.22 119 TYR A O 1
ATOM 907 N N . GLN A 1 120 ? 23.714 19.479 -45.672 1.00 55.59 120 GLN A N 1
ATOM 908 C CA . GLN A 1 120 ? 24.818 19.508 -46.631 1.00 55.59 120 GLN A CA 1
ATOM 909 C C . GLN A 1 120 ? 24.307 19.404 -48.077 1.0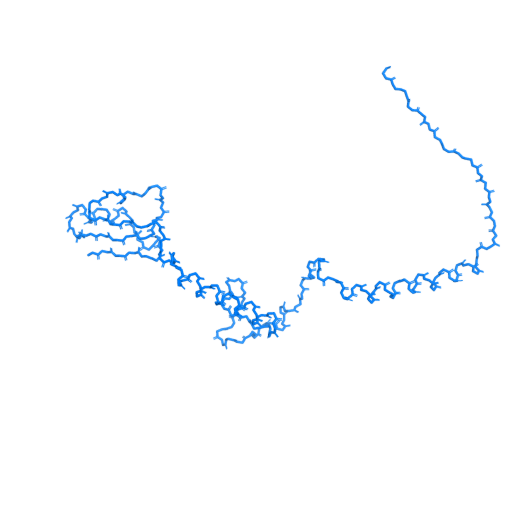0 55.59 120 GLN A C 1
ATOM 911 O O . GLN A 1 120 ? 24.657 20.237 -48.908 1.00 55.59 120 GLN A O 1
ATOM 916 N N . GLU A 1 121 ? 23.374 18.486 -48.344 1.00 60.16 121 GLU A N 1
ATOM 917 C CA . GLU A 1 121 ? 22.708 18.339 -49.647 1.00 60.16 121 GLU A CA 1
ATOM 918 C C . GLU A 1 121 ? 21.933 19.603 -50.055 1.00 60.16 121 GLU A C 1
ATOM 920 O O . GLU A 1 121 ? 21.975 20.031 -51.211 1.00 60.16 121 GLU A O 1
ATOM 925 N N . SER A 1 122 ? 21.266 20.254 -49.097 1.00 57.22 122 SER A N 1
ATOM 926 C CA . SER A 1 122 ? 20.545 21.511 -49.334 1.00 57.22 122 SER A CA 1
ATOM 927 C C . SER A 1 122 ? 21.495 22.677 -49.639 1.00 57.22 122 SER A C 1
ATOM 929 O O . SER A 1 122 ? 21.222 23.483 -50.531 1.00 57.22 122 SER A O 1
ATOM 931 N N . VAL A 1 123 ? 22.631 22.764 -48.938 1.00 60.19 123 VAL A N 1
ATOM 932 C CA . VAL A 1 123 ? 23.676 23.775 -49.171 1.00 60.19 123 VAL A CA 1
ATOM 933 C C . VAL A 1 123 ? 24.342 23.570 -50.532 1.00 60.19 123 VAL A C 1
ATOM 935 O O . VAL A 1 123 ? 24.550 24.544 -51.259 1.00 60.19 123 VAL A O 1
ATOM 938 N N . ASP A 1 124 ? 24.615 22.328 -50.921 1.00 65.81 124 ASP A N 1
ATOM 939 C CA . ASP A 1 124 ? 25.205 22.004 -52.220 1.00 65.81 124 ASP A CA 1
ATOM 940 C C . ASP A 1 124 ? 24.221 22.269 -53.372 1.00 65.81 124 ASP A C 1
ATOM 942 O O . ASP A 1 124 ? 24.606 22.821 -54.408 1.00 65.81 124 ASP A O 1
ATOM 946 N N . HIS A 1 125 ? 22.922 22.016 -53.166 1.00 62.00 125 HIS A N 1
ATOM 947 C CA . HIS A 1 125 ? 21.881 22.369 -54.134 1.00 62.00 125 HIS A CA 1
ATOM 948 C C . HIS A 1 125 ? 21.728 23.891 -54.310 1.00 62.00 125 HIS A C 1
ATOM 950 O O . HIS A 1 125 ? 21.602 24.384 -55.436 1.00 62.00 125 HIS A O 1
ATOM 956 N N . LEU A 1 126 ? 21.799 24.661 -53.218 1.00 54.59 126 LEU A N 1
ATOM 957 C CA . LEU A 1 126 ? 21.759 26.129 -53.257 1.00 54.59 126 LEU A CA 1
ATOM 958 C C . LEU A 1 126 ? 23.018 26.725 -53.909 1.00 54.59 126 LEU A C 1
ATOM 960 O O . LEU A 1 126 ? 22.915 27.665 -54.701 1.00 54.59 126 LEU A O 1
ATOM 964 N N . ARG A 1 127 ? 24.198 26.142 -53.668 1.00 58.19 127 ARG A N 1
ATOM 965 C CA . ARG A 1 127 ? 25.452 26.519 -54.346 1.00 58.19 127 ARG A CA 1
ATOM 966 C C . ARG A 1 127 ? 25.422 26.193 -55.844 1.00 58.19 127 ARG A C 1
ATOM 968 O O . ARG A 1 127 ? 25.913 26.988 -56.644 1.00 58.19 127 ARG A O 1
ATOM 975 N N . GLY A 1 128 ? 24.786 25.087 -56.235 1.00 54.38 128 GLY A N 1
ATOM 976 C CA . GLY A 1 128 ? 24.561 24.722 -57.638 1.00 54.38 128 GLY A CA 1
ATOM 977 C C . GLY A 1 128 ? 23.587 25.650 -58.378 1.00 54.38 128 GLY A C 1
ATOM 978 O O . GLY A 1 128 ? 23.782 25.921 -59.563 1.00 54.38 128 GLY A O 1
ATOM 979 N N . ARG A 1 129 ? 22.572 26.191 -57.686 1.00 54.00 129 ARG A N 1
ATOM 980 C CA . ARG A 1 129 ? 21.656 27.209 -58.240 1.00 54.00 129 ARG A CA 1
ATOM 981 C C . ARG A 1 129 ? 22.313 28.585 -58.369 1.00 54.00 129 ARG A C 1
ATOM 983 O O . ARG A 1 129 ? 22.073 29.265 -59.360 1.00 54.00 129 ARG A O 1
ATOM 990 N N . SER A 1 130 ? 23.180 28.960 -57.427 1.00 48.28 130 SER A N 1
ATOM 991 C CA . SER A 1 130 ? 23.900 30.243 -57.455 1.00 48.28 130 SER A CA 1
ATOM 992 C C . SER A 1 130 ? 24.843 30.369 -58.663 1.00 48.28 130 SER A C 1
ATOM 994 O O . SER A 1 130 ? 24.860 31.405 -59.321 1.00 48.28 130 SER A O 1
ATOM 996 N N . ARG A 1 131 ? 25.535 29.283 -59.050 1.00 48.44 131 ARG A N 1
ATOM 997 C CA . ARG A 1 131 ? 26.374 29.270 -60.267 1.00 48.44 131 ARG A CA 1
ATOM 998 C C . ARG A 1 131 ? 25.570 29.454 -61.559 1.00 48.44 131 ARG A C 1
ATOM 1000 O O . ARG A 1 131 ? 26.043 30.123 -62.462 1.00 48.44 131 ARG A O 1
ATOM 1007 N N . ARG A 1 132 ? 24.346 28.914 -61.637 1.00 46.88 132 ARG A N 1
ATOM 1008 C CA . ARG A 1 132 ? 23.469 29.094 -62.813 1.00 46.88 132 ARG A CA 1
ATOM 1009 C C . ARG A 1 132 ? 22.812 30.473 -62.875 1.00 46.88 132 ARG A C 1
ATOM 1011 O O . ARG A 1 132 ? 22.503 30.937 -63.963 1.00 46.88 132 ARG A O 1
ATOM 1018 N N . ALA A 1 133 ? 22.589 31.114 -61.727 1.00 45.50 133 ALA A N 1
ATOM 1019 C CA . ALA A 1 133 ? 22.002 32.450 -61.658 1.00 45.50 133 ALA A CA 1
ATOM 1020 C C . ALA A 1 133 ? 23.019 33.566 -61.969 1.00 45.50 133 ALA A C 1
ATOM 1022 O O . ALA A 1 133 ? 22.637 34.596 -62.515 1.00 45.50 133 ALA A O 1
ATOM 1023 N N . GLN A 1 134 ? 24.307 33.362 -61.667 1.00 47.59 134 GLN A N 1
ATOM 1024 C CA . GLN A 1 134 ? 25.368 34.325 -61.995 1.00 47.59 134 GLN A CA 1
ATOM 1025 C C . GLN A 1 134 ? 25.689 34.387 -63.499 1.00 47.59 134 GLN A C 1
ATOM 1027 O O . GLN A 1 134 ? 26.045 35.456 -63.981 1.00 47.59 134 GLN A O 1
ATOM 1032 N N . ASP A 1 135 ? 25.470 33.302 -64.248 1.00 47.09 135 ASP A N 1
ATOM 1033 C CA . ASP A 1 135 ? 25.626 33.284 -65.714 1.00 47.09 135 ASP A CA 1
ATOM 1034 C C . ASP A 1 135 ? 24.468 33.972 -66.472 1.00 47.09 135 ASP A C 1
ATOM 1036 O O . ASP A 1 135 ? 24.577 34.195 -67.674 1.00 47.09 135 ASP A O 1
ATOM 1040 N N . GLN A 1 136 ? 23.352 34.311 -65.806 1.00 48.97 136 GLN A N 1
ATOM 1041 C CA . GLN A 1 136 ? 22.125 34.809 -66.461 1.00 48.97 136 GLN A CA 1
ATOM 1042 C C . GLN A 1 136 ? 21.673 36.216 -66.017 1.00 48.97 136 GLN A C 1
ATOM 1044 O O . GLN A 1 136 ? 20.591 36.649 -66.401 1.00 48.97 136 GLN A O 1
ATOM 1049 N N . GLY A 1 137 ? 22.461 36.936 -65.209 1.00 42.59 137 GLY A N 1
ATOM 1050 C CA . GLY A 1 137 ? 21.998 38.139 -64.496 1.00 42.59 137 GLY A CA 1
ATOM 1051 C C . GLY A 1 137 ? 22.840 39.406 -64.654 1.00 42.59 137 GLY A C 1
ATOM 1052 O O . GLY A 1 137 ? 22.822 40.239 -63.751 1.00 42.59 137 GLY A O 1
ATOM 1053 N N . ALA A 1 138 ? 23.589 39.565 -65.746 1.00 43.53 138 ALA A N 1
ATOM 1054 C CA . ALA A 1 138 ? 24.320 40.799 -66.039 1.00 43.53 138 ALA A CA 1
ATOM 1055 C C . ALA A 1 138 ? 23.577 41.633 -67.091 1.00 43.53 138 ALA A C 1
ATOM 1057 O O . ALA A 1 138 ? 24.041 41.732 -68.216 1.00 43.53 138 ALA A O 1
ATOM 1058 N N . ASP A 1 139 ? 22.423 42.202 -66.737 1.00 41.47 139 ASP A N 1
ATOM 1059 C CA . ASP A 1 139 ? 21.931 43.422 -67.385 1.00 41.47 139 ASP A CA 1
ATOM 1060 C C . ASP A 1 139 ? 20.818 44.082 -66.563 1.00 41.47 139 ASP A C 1
ATOM 1062 O O . ASP A 1 139 ? 19.760 43.504 -66.319 1.00 41.47 139 ASP A O 1
ATOM 1066 N N . GLY A 1 140 ? 21.057 45.337 -66.180 1.00 35.03 140 GLY A N 1
ATOM 1067 C CA . GLY A 1 140 ? 19.993 46.289 -65.883 1.00 35.03 140 GLY A CA 1
ATOM 1068 C C . GLY A 1 140 ? 19.732 46.621 -64.411 1.00 35.03 140 GLY A C 1
ATOM 1069 O O . GLY A 1 140 ? 19.232 45.813 -63.639 1.00 35.03 140 GLY A O 1
ATOM 1070 N N . PHE A 1 141 ? 19.883 47.919 -64.129 1.00 34.94 141 PHE A N 1
ATOM 1071 C CA . PHE A 1 141 ? 19.028 48.712 -63.235 1.00 34.94 141 PHE A CA 1
ATOM 1072 C C . PHE A 1 141 ? 19.529 49.014 -61.805 1.00 34.94 141 PHE A C 1
ATOM 1074 O O . PHE A 1 141 ? 19.090 48.449 -60.807 1.00 34.94 141 PHE A O 1
ATOM 1081 N N . TYR A 1 142 ? 20.392 50.033 -61.712 1.00 29.92 142 TYR A N 1
ATOM 1082 C CA . TYR A 1 142 ? 20.472 50.920 -60.546 1.00 29.92 142 TYR A CA 1
ATOM 1083 C C . TYR A 1 142 ? 19.404 52.020 -60.675 1.00 29.92 142 TYR A C 1
ATOM 1085 O O . TYR A 1 142 ? 19.478 52.803 -61.616 1.00 29.92 142 TYR A O 1
ATOM 1093 N N . ASP A 1 143 ? 18.516 52.176 -59.689 1.00 37.22 143 ASP A N 1
ATOM 1094 C CA . ASP A 1 143 ? 18.097 53.516 -59.253 1.00 37.22 143 ASP A CA 1
ATOM 1095 C C . ASP A 1 143 ? 17.786 53.535 -57.745 1.00 37.22 143 ASP A C 1
ATOM 1097 O O . ASP A 1 143 ? 17.080 52.681 -57.208 1.00 37.22 143 ASP A O 1
ATOM 1101 N N . ARG A 1 144 ? 18.390 54.501 -57.048 1.00 40.72 144 ARG A N 1
ATOM 1102 C CA . ARG A 1 144 ? 18.278 54.742 -55.605 1.00 40.72 144 ARG A CA 1
ATOM 1103 C C . ARG A 1 144 ? 17.234 55.832 -55.388 1.00 40.72 144 ARG A C 1
ATOM 1105 O O . ARG A 1 144 ? 17.409 56.904 -55.955 1.00 40.72 144 ARG A O 1
ATOM 1112 N N . ARG A 1 145 ? 16.308 55.660 -54.432 1.00 34.25 145 ARG A N 1
ATOM 1113 C CA . ARG A 1 145 ? 15.863 56.737 -53.508 1.00 34.25 145 ARG A CA 1
ATOM 1114 C C . ARG A 1 145 ? 14.924 56.231 -52.395 1.00 34.25 145 ARG A C 1
ATOM 1116 O O . ARG A 1 145 ? 13.770 55.909 -52.626 1.00 34.25 145 ARG A O 1
ATOM 1123 N N . ALA A 1 146 ? 15.516 56.176 -51.199 1.00 38.78 146 ALA A N 1
ATOM 1124 C CA . ALA A 1 146 ? 15.044 56.530 -49.852 1.00 38.78 146 ALA A CA 1
ATOM 1125 C C . ALA A 1 146 ? 13.558 56.385 -49.437 1.00 38.78 146 ALA A C 1
ATOM 1127 O O . ALA A 1 146 ? 12.665 57.024 -49.982 1.00 38.78 146 ALA A O 1
ATOM 1128 N N . ALA A 1 147 ? 13.365 55.683 -48.313 1.00 39.25 147 ALA A N 1
ATOM 1129 C CA . ALA A 1 147 ? 12.174 55.684 -47.462 1.00 39.25 147 ALA A CA 1
ATOM 1130 C C . ALA A 1 147 ? 12.407 56.495 -46.166 1.00 39.25 147 ALA A C 1
ATOM 1132 O O . ALA A 1 147 ? 13.518 56.448 -45.639 1.00 39.25 147 ALA A O 1
ATOM 1133 N N . ALA A 1 148 ? 11.365 57.171 -45.646 1.00 39.84 148 ALA A N 1
ATOM 1134 C CA . ALA A 1 148 ? 10.892 57.132 -44.238 1.00 39.84 148 ALA A CA 1
ATOM 1135 C C . ALA A 1 148 ? 9.957 58.322 -43.883 1.00 39.84 148 ALA A C 1
ATOM 1137 O O . ALA A 1 148 ? 10.316 59.465 -44.164 1.00 39.84 148 ALA A O 1
ATOM 1138 N N . PRO A 1 149 ? 8.827 58.104 -43.174 1.00 41.62 149 PRO A N 1
ATOM 1139 C CA . PRO A 1 149 ? 8.129 59.150 -42.425 1.00 41.62 149 PRO A CA 1
ATOM 1140 C C . PRO A 1 149 ? 8.413 59.068 -40.910 1.00 41.62 149 PRO A C 1
ATOM 1142 O O . PRO A 1 149 ? 8.427 57.991 -40.313 1.00 41.62 149 PRO A O 1
ATOM 1145 N N . THR A 1 150 ? 8.627 60.226 -40.282 1.00 41.22 150 THR A N 1
ATOM 1146 C CA . THR A 1 150 ? 8.874 60.413 -38.843 1.00 41.22 150 THR A CA 1
ATOM 1147 C C . THR A 1 150 ? 7.591 60.702 -38.056 1.00 41.22 150 THR A C 1
ATOM 1149 O O . THR A 1 150 ? 6.706 61.429 -38.499 1.00 41.22 150 THR A O 1
ATOM 1152 N N . ALA A 1 151 ? 7.519 60.152 -36.842 1.00 43.22 151 ALA A N 1
ATOM 1153 C CA . ALA A 1 151 ? 6.458 60.360 -35.859 1.00 43.22 151 ALA A CA 1
ATOM 1154 C C . ALA A 1 151 ? 6.619 61.675 -35.059 1.00 43.22 151 ALA A C 1
ATOM 1156 O O . ALA A 1 151 ? 7.726 62.017 -34.641 1.00 43.22 151 ALA A O 1
ATOM 1157 N N . ARG A 1 152 ? 5.503 62.349 -34.738 1.00 42.81 152 ARG A N 1
ATOM 1158 C CA . ARG A 1 152 ? 5.333 63.302 -33.612 1.00 42.81 152 ARG A CA 1
ATOM 1159 C C . ARG A 1 152 ? 3.904 63.131 -33.076 1.00 42.81 152 ARG A C 1
ATOM 1161 O O . ARG A 1 152 ? 2.973 63.137 -33.865 1.00 42.81 152 ARG A O 1
ATOM 1168 N N . ARG A 1 153 ? 3.735 62.613 -31.853 1.00 40.50 153 ARG A N 1
ATOM 1169 C CA . ARG A 1 153 ? 3.662 63.282 -30.530 1.00 40.50 153 ARG A CA 1
ATOM 1170 C C . ARG A 1 153 ? 2.364 64.079 -30.311 1.00 40.50 153 ARG A C 1
ATOM 1172 O O . ARG A 1 153 ? 2.030 64.918 -31.131 1.00 40.50 153 ARG A O 1
ATOM 1179 N N . ARG A 1 154 ? 1.737 63.720 -29.178 1.00 44.44 154 ARG A N 1
ATOM 1180 C CA . ARG A 1 154 ? 0.762 64.414 -28.317 1.00 44.44 154 ARG A CA 1
ATOM 1181 C C . ARG A 1 154 ? 0.489 65.879 -28.624 1.00 44.44 154 ARG A C 1
ATOM 1183 O O . ARG A 1 154 ? 1.483 66.616 -28.794 1.00 44.44 154 ARG A O 1
#

Secondary structure (DSSP, 8-state):
-EEE-S-GGGS-HHHHHHHHHTTSS--EEES--SSSSPTTTT-TTEEE-SS-TT-SHHHHHHHHHHHHHHHHHHHHH----S-TTS---TTSS-TTHHHH-S-----GGG-TTHHHHHHHHHHHHHHHHHHHHHTT------------PPP---

Foldseek 3Di:
DEEDLDEQVVDDLVVVVVCCVVCVDVAYEEAYHPDPPGPCPPPPRYHYHPNCPQVDPVSVVVVVVVVVVQVCCCVPPVQHDPDPPDDDDPVSDPPCCVVVPPDPDDPPPPCVPVVVVVVVVVVVVVVVVVVVVVVPDPDDDDDDDDDDDDDDDD

Organism: Methylocella tundrae (NCBI:txid227605)